Protein AF-A0A0F9CAU5-F1 (afdb_monomer_lite)

Sequence (61 aa):
FYVKKAHIGVIPGLKEYAEFFVADEVAGPDGPLAEYGLVSDPELAETQSVVADETVLGNGS

pLDDT: mean 91.88, std 10.01, range [39.5, 96.94]

Organism: NCBI:txid412755

Structure (mmCIF, N/CA/C/O backbone):
data_AF-A0A0F9CAU5-F1
#
_entry.id   AF-A0A0F9CAU5-F1
#
loop_
_atom_site.group_PDB
_atom_site.id
_atom_site.type_symbol
_atom_site.label_atom_id
_atom_site.label_alt_id
_atom_site.label_comp_id
_atom_site.label_asym_id
_atom_site.label_entity_id
_atom_site.label_seq_id
_atom_site.pdbx_PDB_ins_code
_atom_site.Cartn_x
_atom_site.Cartn_y
_atom_site.Cartn_z
_atom_site.occupancy
_atom_site.B_iso_or_equiv
_atom_site.auth_seq_id
_atom_site.auth_comp_id
_atom_site.auth_asym_id
_atom_site.auth_atom_id
_atom_site.pdbx_PDB_model_num
ATOM 1 N N . PHE A 1 1 ? 0.305 5.296 -0.594 1.00 87.00 1 PHE A N 1
ATOM 2 C CA . PHE A 1 1 ? -0.796 5.989 0.129 1.00 87.00 1 PHE A CA 1
ATOM 3 C C . PHE A 1 1 ? -0.839 5.480 1.572 1.00 87.00 1 PHE A C 1
ATOM 5 O O . PHE A 1 1 ? -0.143 4.518 1.859 1.00 87.00 1 PHE A O 1
ATOM 12 N N . TYR A 1 2 ? -1.614 6.094 2.478 1.00 90.31 2 TYR A N 1
ATOM 13 C CA . TYR A 1 2 ? -1.732 5.639 3.876 1.00 90.31 2 TYR A CA 1
ATOM 14 C C . TYR A 1 2 ? -3.158 5.192 4.203 1.00 90.31 2 TYR A C 1
ATOM 16 O O . TYR A 1 2 ? -4.116 5.894 3.882 1.00 90.31 2 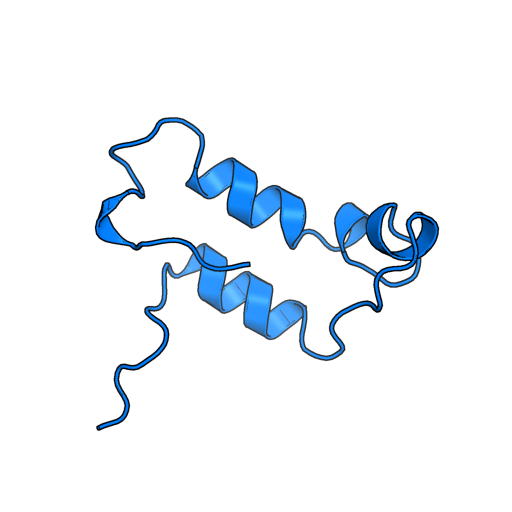TYR A O 1
ATOM 24 N N . VAL A 1 3 ? -3.287 4.058 4.894 1.00 92.44 3 VAL A N 1
ATOM 25 C CA . VAL A 1 3 ? -4.562 3.525 5.392 1.00 92.44 3 VAL A CA 1
ATOM 26 C C . VAL A 1 3 ? -4.495 3.432 6.913 1.00 92.44 3 VAL A C 1
ATOM 28 O O . VAL A 1 3 ? -3.533 2.914 7.475 1.00 92.44 3 VAL A O 1
ATOM 31 N N . LYS A 1 4 ? -5.519 3.937 7.609 1.00 93.81 4 LYS A N 1
ATOM 32 C CA . LYS A 1 4 ? -5.633 3.737 9.058 1.00 93.81 4 LYS A CA 1
ATOM 33 C C . LYS A 1 4 ? -6.128 2.320 9.319 1.00 93.81 4 LYS A C 1
ATOM 35 O O . LYS A 1 4 ? -7.234 1.988 8.899 1.00 93.81 4 LYS A O 1
ATOM 40 N N . LYS A 1 5 ? -5.372 1.528 10.086 1.00 92.69 5 LYS A N 1
ATOM 41 C CA . LYS A 1 5 ? -5.762 0.153 10.445 1.00 92.69 5 LYS A CA 1
ATOM 42 C C . LYS A 1 5 ? -7.158 0.070 11.068 1.00 92.69 5 LYS A C 1
ATOM 44 O O . LYS A 1 5 ? -7.918 -0.823 10.732 1.00 92.69 5 LYS A O 1
ATOM 49 N N . ALA A 1 6 ? -7.540 1.057 11.884 1.00 94.50 6 ALA A N 1
ATOM 50 C CA . ALA A 1 6 ? -8.870 1.134 12.499 1.00 94.50 6 ALA A CA 1
ATOM 51 C C . ALA A 1 6 ? -10.045 1.182 11.497 1.00 94.50 6 ALA A C 1
ATOM 53 O O . ALA A 1 6 ? -11.190 1.017 11.902 1.00 94.50 6 ALA A O 1
ATOM 54 N N . HIS A 1 7 ? -9.790 1.455 10.213 1.00 95.38 7 HIS A N 1
ATOM 55 C CA . HIS A 1 7 ? -10.820 1.485 9.175 1.00 95.38 7 HIS A CA 1
ATOM 56 C C . HIS A 1 7 ? -10.951 0.153 8.419 1.00 95.38 7 HIS A C 1
ATOM 58 O O . HIS A 1 7 ? -11.963 -0.059 7.749 1.00 95.38 7 HIS A O 1
ATOM 64 N N . ILE A 1 8 ? -9.965 -0.744 8.522 1.00 92.88 8 ILE A N 1
ATOM 65 C CA . ILE A 1 8 ? -10.031 -2.083 7.926 1.00 92.88 8 ILE A CA 1
ATOM 66 C C . ILE A 1 8 ? -11.103 -2.888 8.674 1.00 92.88 8 ILE A C 1
ATOM 68 O O . ILE A 1 8 ? -11.149 -2.883 9.902 1.00 92.88 8 ILE A O 1
ATOM 72 N N . GLY A 1 9 ? -12.023 -3.513 7.935 1.00 90.50 9 GLY A N 1
ATOM 73 C CA . GLY A 1 9 ? -13.169 -4.245 8.495 1.00 90.50 9 GLY A CA 1
ATOM 74 C C . GLY A 1 9 ? -14.356 -3.374 8.937 1.00 90.50 9 GLY A C 1
ATOM 75 O O . GLY A 1 9 ? -15.434 -3.909 9.180 1.00 90.50 9 GLY A O 1
ATOM 76 N N . VAL A 1 10 ? -14.196 -2.044 8.997 1.00 96.94 10 VAL A N 1
ATOM 77 C CA . VAL A 1 10 ? -15.298 -1.086 9.235 1.00 96.94 10 VAL A CA 1
ATOM 78 C C . VAL A 1 10 ? -15.785 -0.485 7.922 1.00 96.94 10 VAL A C 1
ATOM 80 O O . VAL A 1 10 ? -16.988 -0.343 7.714 1.00 96.94 10 VAL A O 1
ATOM 83 N N . ILE A 1 11 ? -14.851 -0.132 7.035 1.00 96.50 11 ILE A N 1
ATOM 84 C CA . ILE A 1 11 ? -15.151 0.344 5.686 1.00 96.50 11 ILE A CA 1
ATOM 85 C C . ILE A 1 11 ? -15.136 -0.870 4.748 1.00 96.50 11 ILE A C 1
ATOM 87 O O . ILE A 1 11 ? -14.070 -1.464 4.555 1.00 96.50 11 ILE A O 1
ATOM 91 N N . PRO A 1 12 ? -16.285 -1.252 4.161 1.00 96.62 12 PRO A N 1
ATOM 92 C CA . PRO A 1 12 ? -16.343 -2.365 3.221 1.00 96.62 12 PRO A CA 1
ATOM 93 C C . PRO A 1 12 ? -15.438 -2.111 2.011 1.00 96.62 12 PRO A C 1
ATOM 95 O O . PRO A 1 12 ? -15.462 -1.017 1.448 1.00 96.62 12 PRO A O 1
ATOM 98 N N . GLY A 1 13 ? -14.656 -3.112 1.604 1.00 95.75 13 GLY A N 1
ATOM 99 C CA . GLY A 1 13 ? -13.815 -3.030 0.406 1.00 95.75 13 GLY A CA 1
ATOM 100 C C . GLY A 1 13 ? -12.483 -2.296 0.589 1.00 95.75 13 GLY A C 1
ATOM 101 O O . GLY A 1 13 ? -11.725 -2.174 -0.369 1.00 95.75 13 GLY A O 1
ATOM 102 N N . LEU A 1 14 ? -12.183 -1.755 1.777 1.00 96.00 14 LEU A N 1
ATOM 103 C CA . LEU A 1 14 ? -10.964 -0.964 1.975 1.00 96.00 14 LEU A CA 1
ATOM 104 C C . LEU A 1 14 ? -9.689 -1.814 1.895 1.00 96.00 14 LEU A C 1
ATOM 106 O O . LEU A 1 14 ? -8.665 -1.321 1.422 1.00 96.00 14 LEU A O 1
ATOM 110 N N . LYS A 1 15 ? -9.746 -3.068 2.358 1.00 94.88 15 LYS A N 1
ATOM 111 C CA . LYS A 1 15 ? -8.606 -3.988 2.276 1.00 94.88 15 LYS A CA 1
ATOM 112 C C . LYS A 1 15 ? -8.349 -4.376 0.825 1.00 94.88 15 LYS A C 1
ATOM 114 O O . LYS A 1 15 ? -7.238 -4.219 0.341 1.00 94.88 15 LYS A O 1
ATOM 119 N N . GLU A 1 16 ? -9.407 -4.741 0.118 1.00 96.62 16 GLU A N 1
ATOM 120 C CA . GLU A 1 16 ? -9.383 -5.131 -1.288 1.00 96.62 16 GLU A CA 1
ATOM 121 C C . GLU A 1 16 ? -8.914 -3.974 -2.180 1.00 96.62 16 GLU A C 1
ATOM 123 O O . GLU A 1 16 ? -8.147 -4.176 -3.115 1.00 96.62 16 GLU A O 1
ATOM 128 N N . TYR A 1 17 ? -9.318 -2.738 -1.864 1.00 96.25 17 TYR A N 1
ATOM 129 C CA . TYR A 1 17 ? -8.779 -1.541 -2.505 1.00 96.25 17 TYR A CA 1
ATOM 130 C C . TYR A 1 17 ? -7.264 -1.443 -2.299 1.00 96.25 17 TYR A C 1
ATOM 132 O O . TYR A 1 17 ? -6.525 -1.239 -3.258 1.00 96.25 17 TYR A O 1
ATOM 140 N N . ALA A 1 18 ? -6.784 -1.583 -1.060 1.00 96.06 18 ALA A N 1
ATOM 141 C CA . ALA A 1 18 ? -5.357 -1.480 -0.781 1.00 96.06 18 ALA A CA 1
ATOM 142 C C . ALA A 1 18 ? -4.557 -2.572 -1.508 1.00 96.06 18 ALA A C 1
ATOM 144 O O . ALA A 1 18 ? -3.536 -2.249 -2.106 1.00 96.06 18 ALA A O 1
ATOM 145 N N . GLU A 1 19 ? -5.052 -3.812 -1.510 1.00 96.50 19 GLU A N 1
ATOM 146 C CA . GLU A 1 19 ? -4.458 -4.958 -2.211 1.00 96.50 19 GLU A CA 1
ATOM 147 C C . GLU A 1 19 ? -4.421 -4.747 -3.730 1.00 96.50 19 GLU A C 1
ATOM 149 O O . GLU A 1 19 ? -3.385 -4.956 -4.357 1.00 96.50 19 GLU A O 1
ATOM 154 N N . PHE A 1 20 ? -5.509 -4.251 -4.324 1.00 96.50 20 PHE A N 1
ATOM 155 C CA . PHE A 1 20 ? -5.571 -3.961 -5.757 1.00 96.50 20 PHE A CA 1
ATOM 156 C C . PHE A 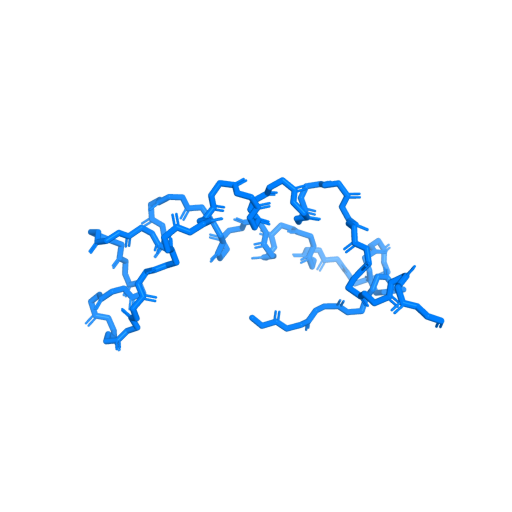1 20 ? -4.507 -2.944 -6.186 1.00 96.50 20 PHE A C 1
ATOM 158 O O . PHE A 1 20 ? -3.822 -3.139 -7.185 1.00 96.50 20 PHE A O 1
ATOM 165 N N . PHE A 1 21 ? -4.319 -1.871 -5.415 1.00 95.56 21 PHE A N 1
ATOM 166 C CA . PHE A 1 21 ? -3.361 -0.819 -5.764 1.00 95.56 21 PHE A CA 1
ATOM 167 C C . PHE A 1 21 ? -1.892 -1.180 -5.505 1.00 95.56 21 PHE A C 1
ATOM 169 O O . PHE A 1 21 ? -1.020 -0.386 -5.855 1.00 95.56 21 PHE A O 1
ATOM 176 N N . VAL A 1 22 ? -1.607 -2.346 -4.917 1.00 95.81 22 VAL A N 1
ATOM 177 C CA . VAL A 1 22 ? -0.243 -2.886 -4.770 1.00 95.81 22 VAL A CA 1
ATOM 178 C C . VAL A 1 22 ? -0.025 -4.164 -5.585 1.00 95.81 22 VAL A C 1
ATOM 180 O O . VAL A 1 22 ? 1.059 -4.741 -5.538 1.00 95.81 22 VAL A O 1
ATOM 183 N N . ALA A 1 23 ? -1.024 -4.612 -6.349 1.00 96.56 23 ALA A N 1
ATOM 184 C CA . ALA A 1 23 ? -0.888 -5.760 -7.236 1.00 96.56 23 ALA A CA 1
ATOM 185 C C . ALA A 1 23 ? 0.146 -5.484 -8.338 1.00 96.56 23 ALA A C 1
ATOM 187 O O . ALA A 1 23 ? 0.216 -4.369 -8.860 1.00 96.56 23 ALA A O 1
ATOM 188 N N . ASP A 1 24 ? 0.912 -6.502 -8.735 1.00 94.56 24 ASP A N 1
ATOM 189 C CA . ASP A 1 24 ? 1.954 -6.3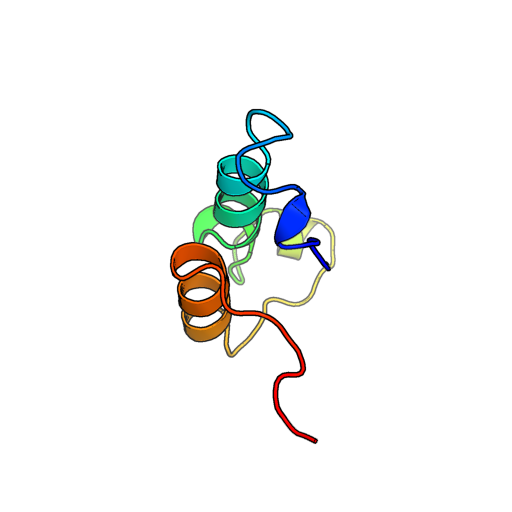76 -9.765 1.00 94.56 24 ASP A CA 1
ATOM 190 C C . ASP A 1 24 ? 1.407 -5.844 -11.094 1.00 94.56 24 ASP A C 1
ATOM 192 O O . ASP A 1 24 ? 2.027 -4.999 -11.734 1.00 94.56 24 ASP A O 1
ATOM 196 N N . GLU A 1 25 ? 0.206 -6.279 -11.479 1.00 95.69 25 GLU A N 1
ATOM 197 C CA . GLU A 1 25 ? -0.461 -5.829 -12.705 1.00 95.69 25 GLU A CA 1
ATOM 198 C C . GLU A 1 25 ? -0.902 -4.357 -12.660 1.00 95.69 25 GLU A C 1
ATOM 200 O O . GLU A 1 25 ? -1.154 -3.769 -13.708 1.00 95.69 25 GLU A O 1
ATOM 205 N N . VAL A 1 26 ? -0.992 -3.757 -11.466 1.00 96.25 26 VAL A N 1
ATOM 206 C CA . VAL A 1 26 ? -1.426 -2.367 -11.256 1.00 96.25 26 VAL A CA 1
ATOM 207 C C . VAL A 1 26 ? -0.232 -1.447 -10.993 1.00 96.25 26 VAL A C 1
ATOM 209 O O . VAL A 1 26 ? -0.090 -0.414 -11.649 1.00 96.25 26 VAL A O 1
ATOM 212 N N . ALA A 1 27 ? 0.618 -1.818 -10.032 1.00 95.62 27 ALA A N 1
ATOM 213 C CA . ALA A 1 27 ? 1.720 -1.008 -9.510 1.00 95.62 27 ALA A CA 1
ATOM 214 C C . ALA A 1 27 ? 3.103 -1.364 -10.081 1.00 95.62 27 ALA A C 1
ATOM 216 O O . ALA A 1 27 ? 4.063 -0.616 -9.865 1.00 95.62 27 ALA A O 1
ATOM 217 N N . GLY A 1 28 ? 3.214 -2.477 -10.809 1.00 94.00 28 GLY A N 1
ATOM 218 C CA . GLY A 1 28 ? 4.443 -2.887 -11.478 1.00 94.00 28 GLY A CA 1
ATOM 219 C C . GLY A 1 28 ? 4.881 -1.928 -12.597 1.00 94.00 28 GLY A C 1
ATOM 220 O O . GLY A 1 28 ? 4.137 -1.016 -12.968 1.00 94.00 28 GLY A O 1
ATOM 221 N N . PRO A 1 29 ? 6.097 -2.121 -13.142 1.00 93.69 29 PRO A N 1
ATOM 222 C CA . PRO A 1 29 ? 6.707 -1.222 -14.132 1.00 93.69 29 PRO A CA 1
ATOM 223 C C . PRO A 1 29 ? 5.935 -1.137 -15.451 1.00 93.69 29 PRO A C 1
ATOM 225 O O . PRO A 1 29 ? 5.988 -0.109 -16.119 1.00 93.69 29 PRO A O 1
ATOM 228 N N . ASP A 1 30 ? 5.201 -2.194 -15.792 1.00 93.31 30 ASP A N 1
ATOM 229 C CA . ASP A 1 30 ? 4.348 -2.269 -16.981 1.00 93.31 30 ASP A CA 1
ATOM 230 C C . ASP A 1 30 ? 2.859 -2.050 -16.641 1.00 93.31 30 ASP A C 1
ATOM 232 O O . ASP A 1 30 ? 1.979 -2.319 -17.456 1.00 93.31 30 ASP A O 1
ATOM 236 N N . GLY A 1 31 ? 2.564 -1.617 -15.411 1.00 93.00 31 GLY A N 1
ATOM 237 C CA . GLY A 1 31 ? 1.208 -1.415 -14.918 1.00 93.00 31 GLY A CA 1
ATOM 238 C C . GLY A 1 31 ? 0.621 -0.041 -15.275 1.00 93.00 31 GLY A C 1
ATOM 239 O O . GLY A 1 31 ? 1.350 0.908 -15.579 1.00 93.00 31 GLY A O 1
ATOM 240 N N . PRO A 1 32 ? -0.708 0.127 -15.154 1.00 96.31 32 PRO A N 1
ATOM 241 C CA . PRO A 1 32 ? -1.405 1.382 -15.420 1.00 96.31 32 PRO A CA 1
ATOM 242 C C . PRO A 1 32 ? -0.882 2.548 -14.573 1.00 96.31 32 PRO A C 1
ATOM 244 O O . PRO A 1 32 ? -0.889 3.686 -15.032 1.00 96.31 32 PRO A O 1
ATOM 247 N N . LEU A 1 33 ? -0.400 2.309 -13.346 1.00 93.81 33 LEU A N 1
ATOM 248 C CA . LEU A 1 33 ? 0.177 3.385 -12.535 1.00 93.81 33 LEU A CA 1
ATOM 249 C C . LEU A 1 33 ? 1.443 3.972 -13.178 1.00 93.81 33 LEU A C 1
ATOM 251 O O . LEU A 1 33 ? 1.625 5.191 -13.136 1.00 93.81 33 LEU A O 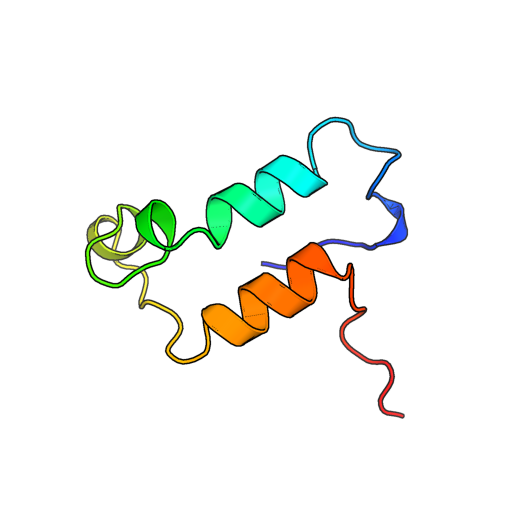1
ATOM 255 N N . ALA A 1 34 ? 2.265 3.137 -13.818 1.00 94.75 34 ALA A N 1
ATOM 256 C CA . ALA A 1 34 ? 3.433 3.581 -14.570 1.00 94.75 34 ALA A CA 1
ATOM 257 C C . ALA A 1 34 ? 3.037 4.339 -15.846 1.00 94.75 34 ALA A C 1
ATOM 259 O O . ALA A 1 34 ? 3.600 5.398 -16.130 1.00 94.75 34 ALA A O 1
ATOM 260 N N . GLU A 1 35 ? 2.005 3.879 -16.564 1.00 94.94 35 GLU A N 1
ATOM 261 C CA . GLU A 1 35 ? 1.443 4.600 -17.720 1.00 94.94 35 GLU A CA 1
ATOM 262 C C . GLU A 1 35 ? 0.921 5.994 -17.343 1.00 94.94 35 GLU A C 1
ATOM 264 O O . GLU A 1 35 ? 1.064 6.953 -18.105 1.00 94.94 35 GLU A O 1
ATOM 269 N N . TYR A 1 36 ? 0.361 6.133 -16.138 1.00 94.12 36 TYR A N 1
ATOM 270 C CA . TYR A 1 36 ? -0.080 7.415 -15.588 1.00 94.12 36 TYR A CA 1
ATOM 271 C C . TYR A 1 36 ? 1.056 8.268 -15.000 1.00 94.12 36 TYR A C 1
ATOM 273 O O . TYR A 1 36 ? 0.798 9.344 -14.456 1.00 94.12 36 TYR A O 1
ATOM 281 N N . GLY A 1 37 ? 2.312 7.834 -15.138 1.00 94.62 37 GLY A N 1
ATOM 282 C CA . GLY A 1 37 ? 3.499 8.600 -14.765 1.00 94.62 37 GLY A CA 1
ATOM 283 C C . GLY A 1 37 ? 3.949 8.431 -13.314 1.00 94.62 37 GLY A C 1
ATOM 284 O O . GLY A 1 37 ? 4.763 9.228 -12.844 1.00 94.62 37 GLY A O 1
ATOM 285 N N . LEU A 1 38 ? 3.442 7.426 -12.591 1.00 93.75 38 LEU A N 1
ATOM 286 C CA . LEU A 1 38 ? 4.000 7.042 -11.294 1.00 93.75 38 LEU A CA 1
ATOM 287 C C . LEU A 1 38 ? 5.233 6.155 -11.485 1.00 93.75 38 LEU A C 1
ATOM 289 O O . LEU A 1 38 ? 5.360 5.425 -12.461 1.00 93.75 38 LEU A O 1
ATOM 293 N N . VAL A 1 39 ? 6.158 6.221 -10.533 1.00 94.25 39 VAL A N 1
ATOM 294 C CA . VAL A 1 39 ? 7.328 5.340 -10.508 1.00 94.25 39 VAL A CA 1
ATOM 295 C C . VAL A 1 39 ? 6.978 4.115 -9.676 1.00 94.25 39 VAL A C 1
ATOM 297 O O . VAL A 1 39 ? 6.532 4.261 -8.537 1.00 94.25 39 VAL A O 1
ATOM 300 N N . SER A 1 40 ? 7.174 2.927 -10.243 1.00 93.75 40 SER A N 1
ATOM 301 C CA . SER A 1 40 ? 6.959 1.664 -9.538 1.00 93.75 40 SER A CA 1
ATOM 302 C C . SER A 1 40 ? 7.894 1.523 -8.343 1.00 93.75 40 SER A C 1
ATOM 304 O O . SER A 1 40 ? 9.066 1.903 -8.400 1.00 93.75 40 SER A O 1
ATOM 306 N N . ASP A 1 41 ? 7.358 0.961 -7.266 1.00 93.75 41 ASP A N 1
ATOM 307 C CA . ASP A 1 41 ? 8.097 0.713 -6.036 1.00 93.75 41 ASP A CA 1
ATOM 308 C C . ASP A 1 41 ? 9.102 -0.439 -6.248 1.00 93.75 41 ASP A C 1
ATOM 310 O O . ASP A 1 41 ? 8.677 -1.550 -6.578 1.00 93.75 41 ASP A O 1
ATOM 314 N N . PRO A 1 42 ? 10.422 -0.228 -6.081 1.00 93.56 42 PRO A N 1
ATOM 315 C CA . PRO A 1 42 ? 11.391 -1.322 -6.142 1.00 93.56 42 PRO A CA 1
ATOM 316 C C . PRO A 1 42 ? 11.183 -2.364 -5.030 1.00 93.56 42 PRO A C 1
ATOM 318 O O . PRO A 1 42 ? 11.617 -3.504 -5.188 1.00 93.56 42 PRO A O 1
ATOM 321 N N . GLU A 1 43 ? 10.514 -1.997 -3.934 1.00 94.88 43 GLU A N 1
ATOM 322 C CA . GLU A 1 43 ? 10.220 -2.852 -2.779 1.00 94.88 43 GLU A CA 1
ATOM 323 C C . GLU A 1 43 ? 8.742 -3.298 -2.767 1.00 94.88 43 GLU A C 1
ATOM 325 O O . GLU A 1 43 ? 8.192 -3.645 -1.722 1.00 94.88 43 GLU A O 1
ATOM 330 N N . LEU A 1 44 ? 8.086 -3.350 -3.940 1.00 93.9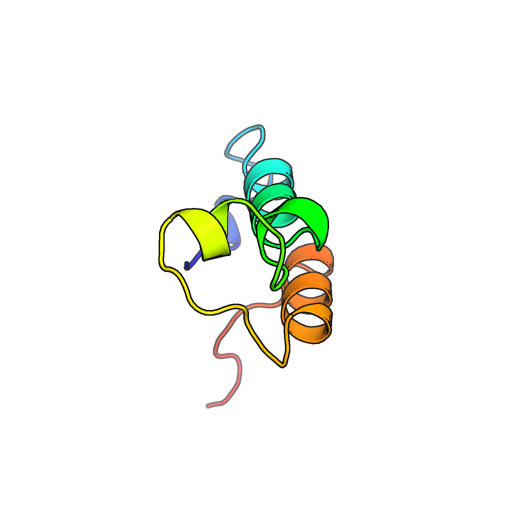4 44 LEU A N 1
ATOM 331 C CA . LEU A 1 44 ? 6.650 -3.647 -4.066 1.00 93.94 44 LEU A CA 1
ATOM 332 C C . LEU A 1 44 ? 6.219 -4.927 -3.332 1.00 93.94 44 LEU A C 1
ATOM 334 O O . LEU A 1 44 ? 5.171 -4.936 -2.692 1.00 93.94 44 LEU A O 1
ATOM 338 N N . ALA A 1 45 ? 7.034 -5.983 -3.367 1.00 95.44 45 ALA A N 1
ATOM 339 C CA . ALA A 1 45 ? 6.749 -7.242 -2.672 1.00 95.44 45 ALA A CA 1
ATOM 340 C C . ALA A 1 45 ? 6.706 -7.091 -1.135 1.00 95.44 45 ALA A C 1
ATOM 342 O O . ALA A 1 45 ? 5.910 -7.749 -0.454 1.00 95.44 45 ALA A O 1
ATOM 343 N N . GLU A 1 46 ? 7.534 -6.208 -0.571 1.00 95.06 46 GLU A N 1
ATOM 344 C CA . GLU A 1 46 ? 7.472 -5.870 0.853 1.00 95.06 46 GLU A CA 1
ATOM 345 C C . GLU A 1 46 ? 6.190 -5.092 1.149 1.00 95.06 46 GLU A C 1
ATOM 347 O O . GLU A 1 46 ? 5.443 -5.451 2.060 1.00 95.06 46 GLU A O 1
ATOM 352 N N . THR A 1 47 ? 5.875 -4.090 0.326 1.00 93.69 47 THR A N 1
ATOM 353 C CA . THR A 1 47 ? 4.643 -3.305 0.453 1.00 93.69 47 THR A CA 1
ATOM 354 C C . THR A 1 47 ? 3.390 -4.191 0.364 1.00 93.69 47 THR A C 1
ATOM 356 O O . THR A 1 47 ? 2.463 -4.026 1.160 1.00 93.69 47 THR A O 1
ATOM 359 N N . GLN A 1 48 ? 3.365 -5.179 -0.535 1.00 95.81 48 GLN A N 1
ATOM 360 C CA . GLN A 1 48 ? 2.296 -6.180 -0.630 1.00 95.81 48 GLN A CA 1
ATOM 361 C C . GLN A 1 48 ? 2.143 -6.975 0.673 1.00 95.81 48 GLN A C 1
ATOM 363 O O . GLN A 1 48 ? 1.029 -7.127 1.176 1.00 95.81 48 GLN A O 1
ATOM 368 N N . SER A 1 49 ? 3.258 -7.427 1.254 1.00 96.00 49 SER A N 1
ATOM 369 C CA . SER A 1 49 ? 3.262 -8.166 2.524 1.00 96.00 49 SER A CA 1
ATOM 370 C C . SER A 1 49 ? 2.745 -7.297 3.676 1.00 96.00 49 SER A C 1
ATOM 372 O O . SER A 1 49 ? 1.884 -7.720 4.443 1.00 96.00 49 SER A O 1
ATOM 374 N N . VAL A 1 50 ? 3.177 -6.034 3.747 1.00 94.56 50 VAL A N 1
ATOM 375 C CA . VAL A 1 50 ? 2.708 -5.055 4.744 1.00 94.56 50 VAL A CA 1
ATOM 376 C C . VAL A 1 50 ? 1.195 -4.839 4.662 1.00 94.56 50 VAL A C 1
ATOM 378 O O . VAL A 1 50 ? 0.535 -4.759 5.703 1.00 94.56 50 VAL A O 1
ATOM 381 N N . VAL A 1 51 ? 0.641 -4.747 3.449 1.00 94.31 51 VAL A N 1
ATOM 382 C CA . VAL A 1 51 ? -0.805 -4.596 3.223 1.00 94.31 51 VAL A CA 1
ATOM 383 C C . VAL A 1 51 ? -1.561 -5.867 3.612 1.00 94.31 51 VAL A C 1
ATOM 385 O O . VAL A 1 51 ? -2.556 -5.771 4.334 1.00 94.31 51 VAL A O 1
ATOM 388 N N . ALA A 1 52 ? -1.080 -7.042 3.199 1.00 94.88 52 ALA A N 1
ATOM 389 C CA . ALA A 1 52 ? -1.710 -8.328 3.500 1.00 94.88 52 ALA A CA 1
ATOM 390 C C . ALA A 1 52 ? -1.769 -8.608 5.014 1.00 94.88 52 ALA A C 1
ATOM 392 O O . ALA A 1 52 ? -2.825 -8.993 5.536 1.00 94.88 52 ALA A O 1
ATOM 393 N N . ASP A 1 53 ? -0.663 -8.330 5.713 1.00 95.19 53 ASP A N 1
ATOM 394 C CA . ASP A 1 53 ? -0.492 -8.533 7.157 1.00 95.19 53 ASP A CA 1
ATOM 395 C C . ASP A 1 53 ? -1.082 -7.393 8.008 1.00 95.19 53 ASP A C 1
ATOM 397 O O . ASP A 1 53 ? -1.080 -7.451 9.242 1.00 95.19 53 ASP A O 1
ATOM 401 N N . GLU A 1 54 ? -1.599 -6.337 7.369 1.00 93.31 54 GLU A N 1
ATOM 402 C CA . GLU A 1 54 ? -2.145 -5.145 8.027 1.00 93.31 54 GLU A CA 1
ATOM 403 C C . GLU A 1 54 ? -1.149 -4.530 9.027 1.00 93.31 54 GLU A C 1
ATOM 405 O O . GLU A 1 54 ? -1.507 -4.128 10.148 1.00 93.31 54 GLU A O 1
ATOM 410 N N . THR A 1 55 ? 0.126 -4.496 8.641 1.00 94.00 55 THR A N 1
ATOM 411 C CA . THR A 1 55 ? 1.210 -3.998 9.488 1.00 94.00 55 THR A CA 1
ATOM 412 C C . THR A 1 55 ? 1.104 -2.480 9.635 1.00 94.00 55 THR A C 1
ATOM 414 O O . THR A 1 55 ? 0.895 -1.743 8.672 1.00 94.00 55 THR A O 1
ATOM 417 N N . VAL A 1 56 ? 1.220 -1.987 10.871 1.00 92.31 56 VAL A N 1
ATOM 418 C CA . VAL A 1 56 ? 1.108 -0.552 11.161 1.00 92.31 56 VAL A CA 1
ATOM 419 C C . VAL A 1 56 ? 2.460 0.122 10.947 1.00 92.31 56 VAL A C 1
ATOM 421 O O . VAL A 1 56 ? 3.448 -0.225 11.592 1.00 92.31 56 VAL A O 1
ATOM 424 N N . LEU A 1 57 ? 2.484 1.136 10.083 1.00 84.69 57 LEU A N 1
ATOM 425 C CA . LEU A 1 57 ? 3.619 2.046 9.939 1.00 84.69 57 LEU A CA 1
ATOM 426 C C . LEU A 1 57 ? 3.834 2.819 11.250 1.00 84.69 57 LEU A C 1
ATOM 428 O O . LEU A 1 57 ? 2.966 3.589 11.659 1.00 84.69 57 LEU A O 1
ATOM 432 N N . GLY A 1 58 ? 4.994 2.634 11.890 1.00 72.88 58 GLY A N 1
ATOM 433 C CA . GLY A 1 58 ? 5.430 3.476 13.011 1.00 72.88 58 GLY A CA 1
ATOM 434 C C . GLY A 1 58 ? 5.515 2.828 14.395 1.00 72.88 58 GLY A C 1
ATOM 435 O O . GLY A 1 58 ? 5.577 3.559 15.374 1.00 72.88 58 GLY A O 1
ATOM 436 N N . ASN A 1 59 ? 5.607 1.502 14.526 1.00 58.03 59 ASN A N 1
ATOM 437 C CA . ASN A 1 59 ? 5.882 0.869 15.830 1.00 58.03 59 ASN A CA 1
ATOM 438 C C . ASN A 1 59 ? 7.359 0.972 16.294 1.00 58.03 59 ASN A C 1
ATOM 440 O O . ASN A 1 59 ? 7.825 0.157 17.087 1.00 58.03 59 ASN A O 1
ATOM 444 N N . GLY A 1 60 ? 8.100 1.963 15.789 1.00 56.59 60 GLY A N 1
ATOM 445 C CA . GLY A 1 60 ? 9.514 2.203 16.070 1.00 56.59 60 GLY A CA 1
ATOM 446 C C . GLY A 1 60 ? 9.769 3.587 16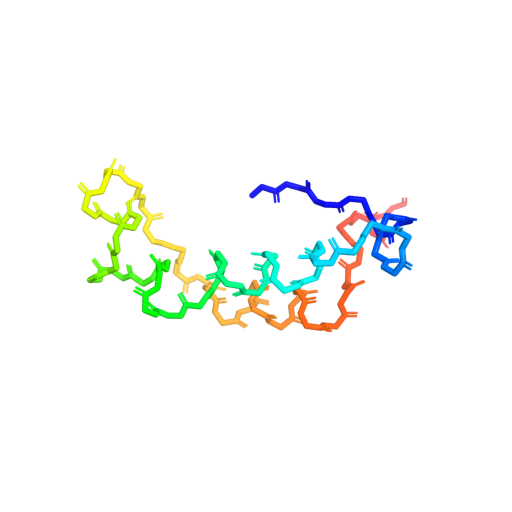.661 1.00 56.59 60 GLY A C 1
ATOM 447 O O . GLY A 1 60 ? 10.367 4.421 15.985 1.00 56.59 60 GLY A O 1
ATOM 448 N N . SER A 1 61 ? 9.292 3.819 17.890 1.00 39.50 61 SER A N 1
ATOM 449 C CA . SER A 1 61 ? 9.839 4.664 18.982 1.00 39.50 61 SER A CA 1
ATOM 450 C C . SER A 1 61 ? 8.754 4.955 20.015 1.00 39.50 61 SER A C 1
ATOM 452 O O . SER A 1 61 ? 7.678 5.444 19.609 1.00 39.50 61 SER A O 1
#

Foldseek 3Di:
DDDDLVCVVVPPCPLVVQLVCLDCCDQNCVHVCVVVPDDHDPCSVVSNVCSVVVPDPDPDD

Radius of gyration: 12.46 Å; chains: 1; bounding box: 28×17×37 Å

Secondary structure (DSSP, 8-state):
----GGGBTTBTTHHHHHHHTTSHHHHSTTSHHHHTTPPPPTTHHHHHHHHHTTPPTT---